Protein AF-A0A6G3QMP1-F1 (afdb_monomer_lite)

Radius of gyration: 26.59 Å; chains: 1; bounding box: 57×29×66 Å

Foldseek 3Di:
DQWDDDPNDTAGDQQEDCVVLRHNVNHDHYCCPRVVPPDCVVCVVDPDPVVVVVSDDVVVVVVVVCCVVPDDDDDDDPDPDDDPVRVVVCVVQVVVLVVLVVVVVVCVVVVVDDCVCVVVSVVVSVVSD

pLDDT: mean 92.53, std 5.24, range [75.88, 98.31]

Sequence (129 aa):
ETYTKDGDTYTLNPEYTHKQLNLNPSGTIDIKKDLGFANDVFAGSTESRALKESYNVPAFVEYIDSVLSTRTPRDPFPRAPLDEAELEQSSLLATPLKDSVDTATLEFILGQRDLSQWDSFLSQLEGQG

Structure (mmCIF, N/CA/C/O backbone):
data_AF-A0A6G3QMP1-F1
#
_entry.id   AF-A0A6G3QMP1-F1
#
loop_
_atom_site.group_PDB
_atom_site.id
_atom_site.type_symbol
_atom_site.label_atom_id
_atom_site.label_alt_id
_atom_site.label_comp_id
_atom_site.label_asym_id
_atom_site.label_entity_id
_atom_site.label_seq_id
_atom_site.pdbx_PDB_ins_code
_atom_site.Cartn_x
_atom_site.Cartn_y
_atom_site.Cartn_z
_atom_site.occupancy
_atom_site.B_iso_or_equiv
_atom_site.auth_seq_id
_atom_site.auth_comp_id
_atom_site.auth_asym_id
_atom_site.auth_atom_id
_atom_site.pdbx_PDB_model_num
ATOM 1 N N . GLU A 1 1 ? 20.155 14.768 -25.814 1.00 82.81 1 GLU A N 1
ATOM 2 C CA . GLU A 1 1 ? 18.982 13.890 -25.603 1.00 82.81 1 GLU A CA 1
ATOM 3 C C . GLU A 1 1 ? 19.454 12.610 -24.927 1.00 82.81 1 GLU A C 1
ATOM 5 O O . GLU A 1 1 ? 20.612 12.264 -25.123 1.00 82.81 1 GLU A O 1
ATOM 10 N N . THR A 1 2 ? 18.628 11.959 -24.101 1.00 91.00 2 THR A N 1
ATOM 11 C CA . THR A 1 2 ? 19.026 10.776 -23.302 1.00 91.00 2 THR A CA 1
ATOM 12 C C . THR A 1 2 ? 18.741 9.429 -23.979 1.00 91.00 2 THR A C 1
ATOM 14 O O . THR A 1 2 ? 19.106 8.377 -23.454 1.00 91.00 2 THR A O 1
ATOM 17 N N . TYR A 1 3 ? 18.085 9.444 -25.136 1.00 94.25 3 TYR A N 1
ATOM 18 C CA . TYR A 1 3 ? 17.666 8.259 -25.877 1.00 94.25 3 TYR A CA 1
ATOM 19 C C . TYR A 1 3 ? 17.597 8.558 -27.378 1.00 94.25 3 TYR A C 1
ATOM 21 O O . TYR A 1 3 ? 17.487 9.720 -27.778 1.00 94.25 3 TYR A O 1
ATOM 29 N N . THR A 1 4 ? 17.578 7.505 -28.191 1.00 95.81 4 THR A N 1
ATOM 30 C CA . THR A 1 4 ? 17.172 7.531 -29.598 1.00 95.81 4 THR A CA 1
ATOM 31 C C . THR A 1 4 ? 15.777 6.933 -29.761 1.00 95.81 4 THR A C 1
ATOM 33 O O . THR A 1 4 ? 15.330 6.113 -28.952 1.00 95.81 4 THR A O 1
ATOM 36 N N . LYS A 1 5 ? 15.067 7.370 -30.803 1.00 94.62 5 LYS A N 1
ATOM 37 C CA . LYS A 1 5 ? 13.737 6.871 -31.156 1.00 94.62 5 LYS A CA 1
ATOM 38 C C . LYS A 1 5 ? 13.753 6.314 -32.577 1.00 94.62 5 LYS A C 1
ATOM 40 O O . LYS A 1 5 ? 14.175 7.015 -33.494 1.00 94.62 5 LYS A O 1
ATOM 45 N N . ASP A 1 6 ? 13.246 5.099 -32.744 1.00 95.06 6 ASP A N 1
ATOM 46 C CA . ASP A 1 6 ? 12.990 4.464 -34.039 1.00 95.06 6 ASP A CA 1
ATOM 47 C C . ASP A 1 6 ? 11.571 3.883 -34.051 1.00 95.06 6 ASP A C 1
ATOM 49 O O . ASP A 1 6 ? 11.246 2.982 -33.276 1.00 95.06 6 ASP A O 1
ATOM 53 N N . GLY A 1 7 ? 10.691 4.454 -34.877 1.00 93.50 7 GLY A N 1
ATOM 54 C CA . GLY A 1 7 ? 9.256 4.175 -34.804 1.00 93.50 7 GLY A CA 1
ATOM 55 C C . GLY A 1 7 ? 8.715 4.434 -33.394 1.00 93.50 7 GLY A C 1
ATOM 56 O O . GLY A 1 7 ? 8.844 5.543 -32.881 1.00 93.50 7 GLY A O 1
ATOM 57 N N . ASP A 1 8 ? 8.150 3.407 -32.759 1.00 87.19 8 ASP A N 1
ATOM 58 C CA . ASP A 1 8 ? 7.663 3.447 -31.370 1.00 87.19 8 ASP A CA 1
ATOM 59 C C . ASP A 1 8 ? 8.674 2.895 -30.349 1.00 87.19 8 ASP A C 1
ATOM 61 O O . ASP A 1 8 ? 8.370 2.777 -29.162 1.00 87.19 8 ASP A O 1
ATOM 65 N N . THR A 1 9 ? 9.893 2.573 -30.790 1.00 89.25 9 THR A N 1
ATOM 66 C CA . THR A 1 9 ? 10.959 2.054 -29.930 1.00 89.25 9 THR A CA 1
ATOM 67 C C . THR A 1 9 ? 11.833 3.190 -29.425 1.00 89.25 9 THR A C 1
ATOM 69 O O . THR A 1 9 ? 12.355 3.990 -30.200 1.00 89.25 9 THR A O 1
ATOM 72 N N . TYR A 1 10 ? 12.028 3.227 -28.110 1.00 90.56 10 TYR A N 1
ATOM 73 C CA . TYR A 1 10 ? 12.902 4.171 -27.424 1.00 90.56 10 TYR A CA 1
ATOM 74 C C . TYR A 1 10 ? 14.094 3.400 -26.856 1.00 90.56 10 TYR A C 1
ATOM 76 O O . TYR A 1 10 ? 13.910 2.427 -26.129 1.00 90.56 10 TYR A O 1
ATOM 84 N N . THR A 1 11 ? 15.320 3.801 -27.188 1.00 92.62 11 THR A N 1
ATOM 85 C CA . THR A 1 11 ? 16.548 3.145 -26.711 1.00 92.62 11 THR A CA 1
ATOM 86 C C . THR A 1 11 ? 17.438 4.164 -26.020 1.00 92.62 11 THR A C 1
ATOM 88 O O . THR A 1 11 ? 17.775 5.185 -26.608 1.00 92.62 11 THR A O 1
ATOM 91 N N . LEU A 1 12 ? 17.814 3.906 -24.764 1.00 94.50 12 LEU A N 1
ATOM 92 C CA . LEU A 1 12 ? 18.754 4.767 -24.042 1.00 94.50 12 LEU A CA 1
ATOM 93 C C . LEU A 1 12 ? 20.075 4.863 -24.810 1.00 94.50 12 LEU A C 1
ATOM 95 O O . LEU A 1 12 ? 20.567 3.850 -25.314 1.00 94.50 12 LEU A O 1
ATOM 99 N N . ASN A 1 13 ? 20.667 6.060 -24.867 1.00 96.50 13 ASN A N 1
ATOM 100 C CA . ASN A 1 13 ? 22.015 6.169 -25.424 1.00 96.50 13 ASN A CA 1
ATOM 101 C C . ASN A 1 13 ? 22.991 5.335 -24.569 1.00 96.50 13 ASN A C 1
ATOM 103 O O . ASN A 1 13 ? 22.740 5.155 -23.371 1.00 96.50 13 ASN A O 1
ATOM 107 N N . PRO A 1 14 ? 24.096 4.824 -25.145 1.00 97.00 14 PRO A N 1
ATOM 108 C CA . PRO A 1 14 ? 24.962 3.841 -24.489 1.00 97.00 14 PRO A CA 1
ATOM 109 C C . PRO A 1 14 ? 25.481 4.247 -23.103 1.00 97.00 14 PRO A C 1
ATOM 111 O O . PRO A 1 14 ? 25.678 3.386 -22.247 1.00 97.00 14 PRO A O 1
ATOM 114 N N . GLU A 1 15 ? 25.685 5.542 -22.865 1.00 97.06 15 GLU A N 1
ATOM 115 C CA . GLU A 1 15 ? 26.153 6.103 -21.599 1.00 97.06 15 GLU A CA 1
ATOM 116 C C . GLU A 1 15 ? 25.095 6.108 -20.483 1.00 97.06 15 GLU A C 1
ATOM 118 O O . GLU A 1 15 ? 25.459 6.153 -19.306 1.00 97.06 15 GLU A O 1
ATOM 123 N N . TYR A 1 16 ? 23.806 6.041 -20.827 1.00 97.88 16 TYR A N 1
ATOM 124 C CA . TYR A 1 16 ? 22.697 6.142 -19.881 1.00 97.88 16 TYR A CA 1
ATOM 125 C C . TYR A 1 16 ? 22.159 4.775 -19.469 1.00 97.88 16 TYR A C 1
ATOM 127 O O . TYR A 1 16 ? 21.950 3.892 -20.295 1.00 97.88 16 TYR A O 1
ATOM 135 N N . THR A 1 17 ? 21.852 4.619 -18.185 1.00 96.62 17 THR A N 1
ATOM 136 C CA . THR A 1 17 ? 21.248 3.410 -17.612 1.00 96.62 17 THR A CA 1
ATOM 137 C C . THR A 1 17 ? 20.041 3.760 -16.747 1.00 96.62 17 THR A C 1
ATOM 139 O O . THR A 1 17 ? 19.963 4.859 -16.200 1.00 96.62 17 THR A O 1
ATOM 142 N N . HIS A 1 18 ? 19.115 2.817 -16.576 1.00 93.31 18 HIS A N 1
ATOM 143 C CA . HIS A 1 18 ? 18.146 2.842 -15.483 1.00 93.31 18 HIS A CA 1
ATOM 144 C C . HIS A 1 18 ? 18.352 1.597 -14.615 1.00 93.31 18 HIS A C 1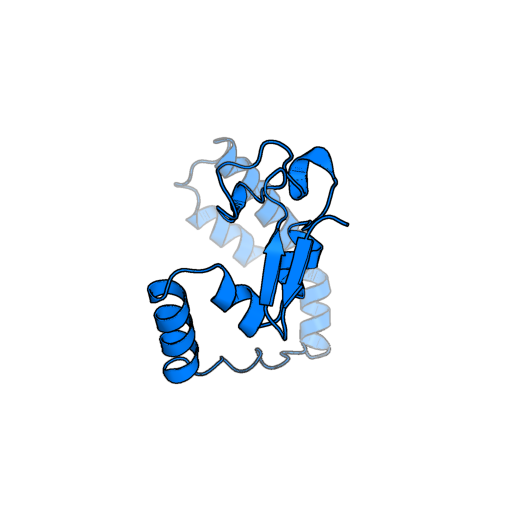
ATOM 146 O O . HIS A 1 18 ? 17.696 0.570 -14.807 1.00 93.31 18 HIS A O 1
ATOM 152 N N . LYS A 1 19 ? 19.248 1.685 -13.625 1.00 92.81 19 LYS A N 1
ATOM 153 C CA . LYS A 1 19 ? 19.731 0.519 -12.859 1.00 92.81 19 LYS A CA 1
ATOM 154 C C . LYS A 1 19 ? 18.618 -0.255 -12.162 1.00 92.81 19 LYS A C 1
ATOM 156 O O . LYS A 1 19 ? 18.605 -1.478 -12.208 1.00 92.81 19 LYS A O 1
ATOM 161 N N . GLN A 1 20 ? 17.653 0.449 -11.574 1.00 89.88 20 GLN A N 1
ATOM 162 C CA . GLN A 1 20 ? 16.531 -0.188 -10.873 1.00 89.88 20 GLN A CA 1
ATOM 163 C C . GLN A 1 20 ? 15.621 -1.020 -11.789 1.00 89.88 20 GLN A C 1
ATOM 165 O O . GLN A 1 20 ? 15.044 -1.998 -11.330 1.00 89.88 20 GLN A O 1
ATOM 170 N N . LEU A 1 21 ? 15.507 -0.652 -13.069 1.00 88.62 21 LEU A N 1
ATOM 171 C CA . LEU A 1 21 ? 14.727 -1.389 -14.070 1.00 88.62 21 LEU A CA 1
ATOM 172 C C . LEU A 1 21 ? 15.624 -2.280 -14.943 1.00 88.62 21 LEU A C 1
ATOM 174 O O . LEU A 1 21 ? 15.157 -2.858 -15.916 1.00 88.62 21 LEU A O 1
ATOM 178 N N . ASN A 1 22 ? 16.917 -2.376 -14.611 1.00 90.50 22 ASN A N 1
ATOM 179 C CA . ASN A 1 22 ? 17.922 -3.123 -15.361 1.00 90.50 22 ASN A CA 1
ATOM 180 C C . ASN A 1 22 ? 18.003 -2.750 -16.861 1.00 90.50 22 ASN A C 1
ATOM 182 O O . ASN A 1 22 ? 18.291 -3.594 -17.709 1.00 90.50 22 ASN A O 1
ATOM 186 N N . LEU A 1 23 ? 17.762 -1.478 -17.201 1.00 91.31 23 LEU A N 1
ATOM 187 C CA . LEU A 1 23 ? 17.838 -0.991 -18.583 1.00 91.31 23 LEU A CA 1
ATOM 188 C C . LEU A 1 23 ? 19.244 -0.482 -18.896 1.00 91.31 23 LEU A C 1
ATOM 190 O O . LEU A 1 23 ? 19.755 0.391 -18.192 1.00 91.31 23 LEU A O 1
ATOM 194 N N . ASN A 1 24 ? 19.846 -1.019 -19.963 1.00 94.38 24 ASN A N 1
ATOM 195 C CA . ASN A 1 24 ? 21.233 -0.761 -20.368 1.00 94.38 24 ASN A CA 1
ATOM 196 C C . ASN A 1 24 ? 22.206 -0.799 -19.164 1.00 94.38 24 ASN A C 1
ATOM 198 O O . ASN A 1 24 ? 22.744 0.238 -18.775 1.00 94.38 24 ASN A O 1
ATOM 202 N N . PRO A 1 25 ? 22.421 -1.961 -18.518 1.00 93.75 25 PRO A N 1
ATOM 203 C CA . PRO A 1 25 ? 23.204 -2.048 -17.278 1.00 93.75 25 PRO A CA 1
ATOM 204 C C . PRO A 1 25 ? 24.684 -1.662 -17.443 1.00 93.75 25 PRO A C 1
ATOM 206 O O . PRO A 1 25 ? 25.362 -1.410 -16.450 1.00 93.75 25 PRO A O 1
ATOM 209 N N . SER A 1 26 ? 25.188 -1.601 -18.6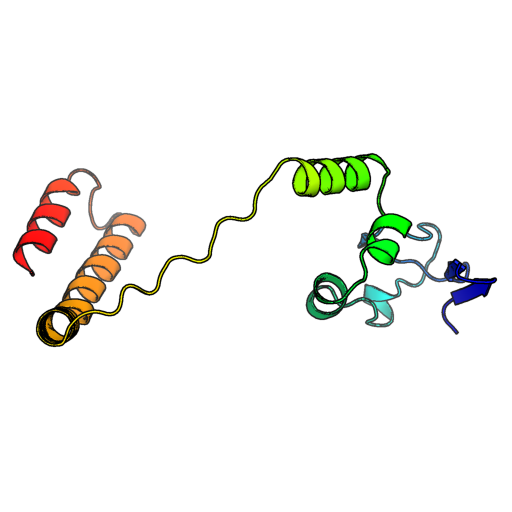79 1.00 95.75 26 SER A N 1
ATOM 210 C CA . SER A 1 26 ? 26.529 -1.107 -19.011 1.00 95.75 26 SER A CA 1
ATOM 211 C C . SER A 1 26 ? 26.674 0.417 -18.961 1.00 95.75 26 SER A C 1
ATOM 213 O O . SER A 1 26 ? 27.803 0.905 -18.946 1.00 95.75 26 SER A O 1
ATOM 215 N N . GLY A 1 27 ? 25.568 1.168 -18.945 1.00 96.56 27 GLY A N 1
ATOM 216 C CA . GLY A 1 27 ? 25.600 2.627 -18.861 1.00 96.56 27 GLY A CA 1
ATOM 217 C C . GLY A 1 27 ? 26.190 3.118 -17.536 1.00 96.56 27 GLY A C 1
ATOM 218 O O . GLY A 1 27 ? 26.043 2.493 -16.483 1.00 96.56 27 GLY A O 1
ATOM 219 N N . THR A 1 28 ? 26.870 4.260 -17.580 1.00 97.38 28 THR A N 1
ATOM 220 C CA . THR A 1 28 ? 27.583 4.826 -16.425 1.00 97.38 28 THR A CA 1
ATOM 221 C C . THR A 1 28 ? 26.808 5.946 -15.737 1.00 97.38 28 THR A C 1
ATOM 223 O O . THR A 1 28 ? 27.000 6.138 -14.536 1.00 97.38 28 THR A O 1
ATOM 226 N N . ILE A 1 29 ? 25.908 6.629 -16.456 1.00 97.56 29 ILE A N 1
ATOM 227 C CA . ILE A 1 29 ? 25.047 7.703 -15.947 1.00 97.56 29 ILE A CA 1
ATOM 228 C C . ILE A 1 29 ? 23.650 7.135 -15.690 1.00 97.56 29 ILE A C 1
ATOM 230 O O . ILE A 1 29 ? 22.937 6.757 -16.620 1.00 97.56 29 ILE A O 1
ATOM 234 N N . ASP A 1 30 ? 23.240 7.071 -14.430 1.00 96.12 30 ASP A N 1
ATOM 235 C CA . ASP A 1 30 ? 21.919 6.582 -14.050 1.00 96.12 30 ASP A CA 1
ATOM 236 C C . ASP A 1 30 ? 20.880 7.698 -14.214 1.00 96.12 30 ASP A C 1
ATOM 238 O O . ASP A 1 30 ? 20.896 8.695 -13.494 1.00 96.12 30 ASP A O 1
ATOM 242 N N . ILE A 1 31 ? 19.948 7.536 -15.155 1.00 94.25 31 ILE A N 1
ATOM 243 C CA . ILE A 1 31 ? 18.944 8.565 -15.461 1.00 94.25 31 ILE A CA 1
ATOM 244 C C . ILE A 1 31 ? 18.037 8.866 -14.268 1.00 94.25 31 ILE A C 1
ATOM 246 O O . ILE A 1 31 ? 17.525 9.980 -14.161 1.00 94.25 31 ILE A O 1
ATOM 250 N N . LYS A 1 32 ? 17.857 7.906 -13.356 1.00 92.50 32 LYS A N 1
ATOM 251 C CA . LYS A 1 32 ? 17.078 8.112 -12.142 1.00 92.50 32 LYS A CA 1
ATOM 252 C C . LYS A 1 32 ? 17.895 8.832 -11.083 1.00 92.50 32 LYS A C 1
ATOM 254 O O . LYS A 1 32 ? 17.469 9.863 -10.570 1.00 92.50 32 LYS A O 1
ATOM 259 N N . LYS A 1 33 ? 19.066 8.294 -10.748 1.00 94.00 33 LYS A N 1
ATOM 260 C CA . LYS A 1 33 ? 19.895 8.824 -9.657 1.00 94.00 33 LYS A CA 1
ATOM 261 C C . LYS A 1 33 ? 20.563 10.152 -10.020 1.00 94.00 33 LYS A C 1
ATOM 263 O O . LYS A 1 33 ? 20.558 11.070 -9.207 1.00 94.00 33 LYS A O 1
ATOM 268 N N . ASP A 1 34 ? 21.150 10.235 -11.207 1.00 95.81 34 ASP A N 1
ATOM 269 C CA . ASP A 1 34 ? 22.041 11.329 -11.595 1.00 95.81 34 ASP A CA 1
ATOM 270 C C . ASP A 1 34 ? 21.291 12.451 -12.332 1.00 95.81 34 ASP A C 1
ATOM 272 O O . ASP A 1 34 ? 21.714 13.604 -12.274 1.00 95.81 34 ASP A O 1
ATOM 276 N N . LEU A 1 35 ? 20.167 12.138 -12.995 1.00 94.12 35 LEU A N 1
ATOM 277 C CA . LEU A 1 35 ? 19.365 13.115 -13.753 1.00 94.12 35 LEU A CA 1
ATOM 278 C C . LEU A 1 35 ? 17.962 13.367 -13.173 1.00 94.12 35 LEU A C 1
ATOM 280 O O . LEU A 1 35 ? 17.284 14.294 -13.611 1.00 94.12 35 LEU A O 1
ATOM 284 N N . GLY A 1 36 ? 17.513 12.568 -12.199 1.00 90.75 36 GLY A N 1
ATOM 285 C CA . GLY A 1 36 ? 16.212 12.741 -11.543 1.00 90.75 36 GLY A CA 1
ATOM 286 C C . GLY A 1 36 ? 14.993 12.306 -12.368 1.00 90.75 36 GLY A C 1
ATOM 287 O O . GLY A 1 36 ? 13.866 12.645 -12.004 1.00 90.75 36 GLY A O 1
ATOM 288 N N . PHE A 1 37 ? 15.182 11.570 -13.469 1.00 89.56 37 PHE A N 1
ATOM 289 C CA . PHE A 1 37 ? 14.079 11.008 -14.256 1.00 89.56 37 PHE A CA 1
ATOM 290 C C . PHE A 1 37 ? 13.452 9.780 -13.578 1.00 89.56 37 PHE A C 1
ATOM 292 O O . PHE A 1 37 ? 14.002 9.230 -12.630 1.00 89.56 37 PHE A O 1
ATOM 299 N N . ALA A 1 38 ? 12.283 9.345 -14.069 1.00 83.31 38 ALA A N 1
ATOM 300 C CA . ALA A 1 38 ? 11.601 8.131 -13.600 1.00 83.31 38 ALA A CA 1
ATOM 301 C C . ALA A 1 38 ? 11.420 8.070 -12.066 1.00 83.31 38 ALA A C 1
ATOM 303 O O . ALA A 1 38 ? 11.699 7.065 -11.412 1.00 83.31 38 ALA A O 1
ATOM 304 N N . ASN A 1 39 ? 10.963 9.178 -11.471 1.00 79.88 39 ASN A N 1
ATOM 305 C CA . ASN A 1 39 ? 10.601 9.206 -10.057 1.00 79.88 39 ASN A CA 1
ATOM 306 C C . ASN A 1 39 ? 9.477 8.190 -9.785 1.00 79.88 39 ASN A C 1
ATOM 308 O O . ASN A 1 39 ? 8.404 8.301 -10.378 1.00 79.88 39 ASN A O 1
ATOM 312 N N . ASP A 1 40 ? 9.715 7.237 -8.880 1.00 77.69 40 ASP A N 1
ATOM 313 C CA . ASP A 1 40 ? 8.836 6.076 -8.662 1.00 77.69 40 ASP A CA 1
ATOM 314 C C . ASP A 1 40 ? 7.379 6.448 -8.365 1.00 77.69 40 ASP A C 1
ATOM 316 O O . ASP A 1 40 ? 6.470 5.736 -8.785 1.00 77.69 40 ASP A O 1
ATOM 320 N N . VAL A 1 41 ? 7.140 7.563 -7.668 1.00 81.62 41 VAL A N 1
ATOM 321 C CA . VAL A 1 41 ? 5.784 7.979 -7.286 1.00 81.62 41 VAL A CA 1
ATOM 322 C C . VAL A 1 41 ? 4.984 8.379 -8.522 1.00 81.62 41 VAL A C 1
ATOM 324 O O . VAL A 1 41 ? 3.857 7.919 -8.716 1.00 81.62 41 VAL A O 1
ATOM 327 N N . PHE A 1 42 ? 5.573 9.217 -9.376 1.00 77.25 42 PHE A N 1
ATOM 328 C CA . PHE A 1 42 ? 4.896 9.742 -10.559 1.00 77.25 42 PHE A CA 1
ATOM 329 C C . PHE A 1 42 ? 4.919 8.749 -11.718 1.00 77.25 42 PHE A C 1
ATOM 331 O O . PHE A 1 42 ? 3.873 8.488 -12.309 1.00 77.25 42 PHE A O 1
ATOM 338 N N . ALA A 1 43 ? 6.076 8.156 -12.015 1.00 79.69 43 ALA A N 1
ATOM 339 C CA . ALA A 1 43 ? 6.214 7.181 -13.091 1.00 79.69 43 ALA A CA 1
ATOM 340 C C . ALA A 1 43 ? 5.415 5.906 -12.776 1.00 79.69 43 ALA A C 1
ATOM 342 O O . ALA A 1 43 ? 4.527 5.524 -13.537 1.00 79.69 43 ALA A O 1
ATOM 343 N N . GLY A 1 44 ? 5.598 5.320 -11.588 1.00 78.12 44 GLY A N 1
ATOM 344 C CA . GLY A 1 44 ? 4.942 4.062 -11.218 1.00 78.12 44 GLY A CA 1
ATOM 345 C C . GLY A 1 44 ? 3.408 4.108 -11.256 1.00 78.12 44 GLY A C 1
ATOM 346 O O . GLY A 1 44 ? 2.775 3.085 -11.550 1.00 78.12 44 GLY A O 1
ATOM 347 N N . SER A 1 45 ? 2.825 5.290 -11.021 1.00 78.38 45 SER A N 1
ATOM 348 C CA . SER A 1 45 ? 1.373 5.516 -10.966 1.00 78.38 45 SER A CA 1
ATOM 349 C C . SER A 1 45 ? 0.742 5.947 -12.295 1.00 78.38 45 SER A C 1
ATOM 351 O O . SER A 1 45 ? -0.480 5.900 -12.412 1.00 78.38 45 SER A O 1
ATOM 353 N N . THR A 1 46 ? 1.531 6.388 -13.282 1.00 80.31 46 THR A N 1
ATOM 354 C CA . THR A 1 46 ? 1.004 6.973 -14.537 1.00 80.31 46 THR A CA 1
ATOM 355 C C . THR A 1 46 ? 1.458 6.259 -15.809 1.00 80.31 46 THR A C 1
ATOM 357 O O . THR A 1 46 ? 0.928 6.535 -16.885 1.00 80.31 46 THR A O 1
ATOM 360 N N . GLU A 1 47 ? 2.405 5.325 -15.710 1.00 86.31 47 GLU A N 1
ATOM 361 C CA . GLU A 1 47 ? 2.881 4.539 -16.847 1.00 86.31 47 GLU A CA 1
ATOM 362 C C . GLU A 1 47 ? 1.776 3.711 -17.518 1.00 86.31 47 GLU A C 1
ATOM 364 O O . GLU A 1 47 ? 0.934 3.088 -16.865 1.00 86.31 47 GLU A O 1
ATOM 369 N N . SER A 1 48 ? 1.833 3.650 -18.851 1.00 88.75 48 SER A N 1
ATOM 370 C CA . SER A 1 48 ? 0.948 2.800 -19.642 1.00 88.75 48 SER A CA 1
ATOM 371 C C . SER A 1 48 ? 1.291 1.315 -19.475 1.00 88.75 48 SER A C 1
ATOM 373 O O . SER A 1 48 ? 2.430 0.943 -19.187 1.00 88.75 48 SER A O 1
ATOM 375 N N . ARG A 1 49 ? 0.303 0.446 -19.730 1.00 88.88 49 ARG A N 1
ATOM 376 C CA . ARG A 1 49 ? 0.485 -1.015 -19.779 1.00 88.88 49 ARG A CA 1
ATOM 377 C C . ARG A 1 49 ? 1.637 -1.402 -20.716 1.00 88.88 49 ARG A C 1
ATOM 379 O O . ARG A 1 49 ? 2.537 -2.115 -20.293 1.00 88.88 49 ARG A O 1
ATOM 386 N N . ALA A 1 50 ? 1.633 -0.864 -21.937 1.00 89.00 50 ALA A N 1
ATOM 387 C CA . ALA A 1 50 ? 2.640 -1.157 -22.955 1.00 89.00 50 ALA A CA 1
ATOM 388 C C . ALA A 1 50 ? 4.068 -0.809 -22.501 1.00 89.00 50 ALA A C 1
ATOM 390 O O . ALA A 1 50 ? 4.998 -1.568 -22.753 1.00 89.00 50 ALA A O 1
ATOM 391 N N . LEU A 1 51 ? 4.242 0.309 -21.786 1.00 87.19 51 LEU A N 1
ATOM 392 C CA . LEU A 1 51 ? 5.547 0.696 -21.254 1.00 87.19 51 LEU A CA 1
ATOM 393 C C . LEU A 1 51 ? 6.004 -0.250 -20.136 1.00 87.19 51 LEU A C 1
ATOM 395 O O . LEU A 1 51 ? 7.157 -0.661 -20.124 1.00 87.19 51 LEU A O 1
ATOM 399 N N . LYS A 1 52 ? 5.108 -0.662 -19.229 1.00 88.38 52 LYS A N 1
ATOM 400 C CA . LYS A 1 52 ? 5.458 -1.653 -18.197 1.00 88.38 52 LYS A CA 1
ATOM 401 C C . LYS A 1 52 ? 5.857 -2.991 -18.808 1.00 88.38 52 LYS A C 1
ATOM 403 O O . LYS A 1 52 ? 6.796 -3.622 -18.338 1.00 88.38 52 LYS A O 1
ATOM 408 N N . GLU A 1 53 ? 5.177 -3.422 -19.860 1.00 90.88 53 GLU A N 1
ATOM 409 C CA . GLU A 1 53 ? 5.498 -4.672 -20.551 1.00 90.88 53 GLU A CA 1
ATOM 410 C C . GLU A 1 53 ? 6.823 -4.604 -21.313 1.00 90.88 53 GLU A C 1
ATOM 412 O O . GLU A 1 53 ? 7.500 -5.621 -21.422 1.00 90.88 53 GLU A O 1
ATOM 417 N N . SER A 1 54 ? 7.242 -3.425 -21.787 1.00 88.00 54 SER A N 1
ATOM 418 C CA . SER A 1 54 ? 8.461 -3.297 -22.594 1.00 88.00 54 SER A CA 1
ATOM 419 C C . SER A 1 54 ? 9.757 -3.528 -21.814 1.00 88.00 54 SER A C 1
ATOM 421 O O . SER A 1 54 ? 10.774 -3.853 -22.422 1.00 88.00 54 SER A O 1
ATOM 423 N N . TYR A 1 55 ? 9.755 -3.319 -20.492 1.00 87.75 55 TYR A N 1
ATOM 424 C CA . TYR A 1 55 ? 10.937 -3.508 -19.638 1.00 87.75 55 TYR A CA 1
ATOM 425 C C . TYR A 1 55 ? 10.809 -4.659 -18.631 1.00 87.75 55 TYR A C 1
ATOM 427 O O . TYR A 1 55 ? 11.777 -4.967 -17.935 1.00 87.75 55 TYR A O 1
ATOM 435 N N . ASN A 1 56 ? 9.643 -5.303 -18.533 1.00 89.75 56 ASN A N 1
ATOM 436 C CA . ASN A 1 56 ? 9.443 -6.463 -17.668 1.00 89.75 56 ASN A CA 1
ATOM 437 C C . ASN A 1 56 ? 9.614 -7.784 -18.428 1.00 89.75 56 ASN A C 1
ATOM 439 O O . ASN A 1 56 ? 9.490 -7.867 -19.646 1.00 89.75 56 ASN A O 1
ATOM 443 N N . VAL A 1 57 ? 9.890 -8.850 -17.680 1.00 92.56 57 VAL A N 1
ATOM 444 C CA . VAL A 1 57 ? 10.021 -10.203 -18.235 1.00 92.56 57 VAL A CA 1
ATOM 445 C C . VAL A 1 57 ? 8.656 -10.781 -18.647 1.00 92.56 57 VAL A C 1
ATOM 447 O O . VAL A 1 57 ? 7.649 -10.437 -18.026 1.00 92.56 57 VAL A O 1
ATOM 450 N N . PRO A 1 58 ? 8.593 -11.727 -19.606 1.00 95.25 58 PRO A N 1
ATOM 451 C CA . PRO A 1 58 ? 7.331 -12.336 -20.047 1.00 95.25 58 PRO A CA 1
ATOM 452 C C . PRO A 1 58 ? 6.470 -12.902 -18.909 1.00 95.25 58 PRO A C 1
ATOM 454 O O . PRO A 1 58 ? 5.262 -12.696 -18.891 1.00 95.25 58 PRO A O 1
ATOM 457 N N . ALA A 1 59 ? 7.097 -13.512 -17.896 1.00 96.38 59 ALA A N 1
ATOM 458 C CA . ALA A 1 59 ? 6.398 -14.049 -16.727 1.00 96.38 59 ALA A CA 1
ATOM 459 C C . ALA A 1 59 ? 5.612 -12.983 -15.934 1.00 96.38 59 ALA A C 1
ATOM 461 O O . ALA A 1 59 ? 4.586 -13.287 -15.330 1.00 96.38 59 ALA A O 1
ATOM 462 N N . PHE A 1 60 ? 6.070 -11.725 -15.933 1.00 93.50 60 PHE A N 1
ATOM 463 C CA . PHE A 1 60 ? 5.325 -10.621 -15.327 1.00 93.50 60 PHE A CA 1
ATOM 464 C C . PHE A 1 60 ? 4.061 -10.311 -16.133 1.00 93.50 60 PHE A C 1
ATOM 466 O O . PHE A 1 60 ? 2.993 -10.139 -15.552 1.00 93.50 60 PHE A O 1
ATOM 473 N N . VAL A 1 61 ? 4.170 -10.279 -17.464 1.00 95.31 61 VAL A N 1
ATOM 474 C CA . VAL A 1 61 ? 3.035 -10.036 -18.365 1.00 95.31 61 VAL A CA 1
ATOM 475 C C . VAL A 1 61 ? 1.985 -11.133 -18.200 1.00 95.31 61 VAL A C 1
ATOM 477 O O . VAL A 1 61 ? 0.824 -10.832 -17.931 1.00 95.31 61 VAL A O 1
ATOM 480 N N . GLU A 1 62 ? 2.415 -12.397 -18.227 1.00 96.88 62 GLU A N 1
ATOM 481 C CA . GLU A 1 62 ? 1.555 -13.564 -18.001 1.00 96.88 62 GLU A CA 1
ATOM 482 C C . GLU A 1 62 ? 0.860 -13.514 -16.635 1.00 96.88 62 GLU A C 1
ATOM 484 O O . GLU A 1 62 ? -0.334 -13.800 -16.530 1.00 96.88 62 GLU A O 1
ATOM 489 N N . TYR A 1 63 ? 1.577 -13.111 -15.581 1.00 96.12 63 TYR A N 1
ATOM 490 C CA . TYR A 1 63 ? 0.983 -12.928 -14.260 1.00 96.12 63 TYR A CA 1
ATOM 491 C C . TYR A 1 63 ? -0.124 -11.868 -14.284 1.00 96.12 63 TYR A C 1
ATOM 493 O O . TYR A 1 63 ? -1.233 -12.143 -13.822 1.00 96.12 63 TYR A O 1
ATOM 501 N N . ILE A 1 64 ? 0.137 -10.683 -14.843 1.00 94.50 64 ILE A N 1
ATOM 502 C CA . ILE A 1 64 ? -0.869 -9.617 -14.915 1.00 94.50 64 ILE A CA 1
ATOM 503 C C . ILE A 1 64 ? -2.074 -10.058 -15.758 1.00 94.50 64 ILE A C 1
ATOM 505 O O . ILE A 1 64 ? -3.211 -9.853 -15.332 1.00 94.50 64 ILE A O 1
ATOM 509 N N . ASP A 1 65 ? -1.861 -10.724 -16.892 1.00 95.56 65 ASP A N 1
ATOM 510 C CA . ASP A 1 65 ? -2.945 -11.261 -17.724 1.00 95.56 65 ASP A CA 1
ATOM 511 C C . ASP A 1 65 ? -3.767 -12.320 -16.991 1.00 95.56 65 ASP A C 1
ATOM 513 O O . ASP A 1 65 ? -5.000 -12.314 -17.063 1.00 95.56 65 ASP A O 1
ATOM 517 N N . SER A 1 66 ? -3.117 -13.191 -16.215 1.00 96.81 66 SER A N 1
ATOM 518 C CA . SER A 1 66 ? -3.814 -14.164 -15.373 1.00 96.81 66 SER A CA 1
ATOM 519 C C . SER A 1 66 ? -4.678 -13.471 -14.318 1.00 96.81 66 SER A C 1
ATOM 521 O O . SER A 1 66 ? -5.825 -13.858 -14.113 1.00 96.81 66 SER A O 1
ATOM 523 N N . VAL A 1 67 ? -4.186 -12.400 -13.687 1.00 94.88 67 VAL A N 1
ATOM 524 C CA . VAL A 1 67 ? -4.949 -11.642 -12.689 1.00 94.88 67 VAL A CA 1
ATOM 525 C C . VAL A 1 67 ? -6.167 -10.995 -13.338 1.00 94.88 67 VAL A C 1
ATOM 527 O O . VAL A 1 67 ? -7.272 -11.160 -12.830 1.00 94.88 67 VAL A O 1
ATOM 530 N N . LEU A 1 68 ? -5.994 -10.309 -14.468 1.00 92.38 68 LEU A N 1
ATOM 531 C CA . LEU A 1 68 ? -7.089 -9.599 -15.133 1.00 92.38 68 LEU A CA 1
ATOM 532 C C . LEU A 1 68 ? -8.139 -10.535 -15.742 1.00 92.38 68 LEU A C 1
ATOM 534 O O . LEU A 1 68 ? -9.310 -10.173 -15.793 1.00 92.38 68 LEU A O 1
ATOM 538 N N . SER A 1 69 ? -7.740 -11.725 -16.196 1.00 95.56 69 SER A N 1
ATOM 539 C CA . SER A 1 69 ? -8.665 -12.707 -16.778 1.00 95.56 69 SER A CA 1
ATOM 540 C C . SER A 1 69 ? -9.385 -13.565 -15.736 1.00 95.56 69 SER A C 1
ATOM 542 O O . SER A 1 69 ? -10.492 -14.032 -16.000 1.00 95.56 69 SER A O 1
ATOM 544 N N . THR A 1 70 ? -8.788 -13.782 -14.558 1.00 96.06 70 THR A N 1
ATOM 545 C CA . THR A 1 70 ? -9.342 -14.693 -13.537 1.00 96.06 70 THR A CA 1
ATOM 546 C C . THR A 1 70 ? -9.965 -13.989 -12.340 1.00 96.06 70 THR A C 1
ATOM 548 O O . THR A 1 70 ? -10.795 -14.585 -11.651 1.00 96.06 70 THR A O 1
ATOM 551 N N . ARG A 1 71 ? -9.575 -12.744 -12.042 1.00 94.75 71 ARG A N 1
ATOM 552 C CA . ARG A 1 71 ? -10.088 -12.008 -10.884 1.00 94.75 71 ARG A CA 1
ATOM 553 C C . ARG A 1 71 ? -11.200 -11.066 -11.307 1.00 94.75 71 ARG A C 1
ATOM 555 O O . ARG A 1 71 ? -10.986 -10.126 -12.062 1.00 94.75 71 ARG A O 1
ATOM 562 N N . THR A 1 72 ? -12.372 -11.264 -10.724 1.00 93.06 72 THR A N 1
ATOM 563 C CA . THR A 1 72 ? -13.424 -10.250 -10.715 1.00 93.06 72 THR A CA 1
ATOM 564 C C . THR A 1 72 ? -13.064 -9.193 -9.668 1.00 93.06 72 THR A C 1
ATOM 566 O O . THR A 1 72 ? -12.881 -9.556 -8.499 1.00 93.06 72 THR A O 1
ATOM 569 N N . PRO A 1 73 ? -12.928 -7.904 -10.040 1.00 89.50 73 PRO A N 1
ATOM 570 C CA . PRO A 1 73 ? -12.804 -6.833 -9.061 1.00 89.50 73 PRO A CA 1
ATOM 571 C C . PRO A 1 73 ? -13.968 -6.899 -8.074 1.00 89.50 73 PRO A C 1
ATOM 573 O O . PRO A 1 73 ? -15.110 -7.125 -8.469 1.00 89.50 73 PRO A O 1
ATOM 576 N N . ARG A 1 74 ? -13.680 -6.727 -6.783 1.00 90.44 74 ARG A N 1
ATOM 577 C CA . ARG A 1 74 ? -14.747 -6.608 -5.791 1.00 90.44 74 ARG A CA 1
ATOM 578 C C . ARG A 1 74 ? -15.452 -5.276 -6.012 1.00 90.44 74 ARG A C 1
ATOM 580 O O . ARG A 1 74 ? -14.778 -4.261 -6.193 1.00 90.44 74 ARG A O 1
ATOM 587 N N . ASP A 1 75 ? -16.775 -5.285 -5.929 1.00 91.19 75 ASP A N 1
ATOM 588 C CA . ASP A 1 75 ? -17.533 -4.045 -5.841 1.00 91.19 75 ASP A CA 1
ATOM 589 C C . ASP A 1 75 ? -17.018 -3.193 -4.669 1.00 91.19 75 ASP A C 1
ATOM 591 O O . ASP A 1 75 ? -16.600 -3.740 -3.636 1.00 91.19 75 ASP A O 1
ATOM 595 N N . PRO A 1 76 ? -17.009 -1.854 -4.800 1.00 87.69 76 PRO A N 1
ATOM 596 C CA . PRO A 1 76 ? -16.721 -1.002 -3.658 1.00 87.69 76 PRO A CA 1
ATOM 597 C C . PRO A 1 76 ? -17.681 -1.358 -2.522 1.00 87.69 76 PRO A C 1
ATOM 599 O O . PRO A 1 76 ? -18.844 -1.691 -2.763 1.00 87.69 76 PRO A O 1
ATOM 602 N N . PHE A 1 77 ? -17.199 -1.289 -1.278 1.00 86.88 77 PHE A N 1
ATOM 603 C CA . PHE A 1 77 ? -18.083 -1.484 -0.135 1.00 86.88 77 PHE A CA 1
ATOM 604 C C . PHE A 1 77 ? -19.274 -0.525 -0.263 1.00 86.88 77 PHE A C 1
ATOM 606 O O . PHE A 1 77 ? -19.060 0.666 -0.527 1.00 86.88 77 PHE A O 1
ATOM 613 N N . PRO A 1 78 ? -20.520 -1.019 -0.127 1.00 86.25 78 PRO A N 1
ATOM 614 C CA . PRO A 1 78 ? -21.668 -0.139 -0.156 1.00 86.25 78 PRO A CA 1
ATOM 615 C C . PRO A 1 78 ? -21.497 0.898 0.949 1.00 86.25 78 PRO A C 1
ATOM 617 O O . PRO A 1 78 ? -20.999 0.598 2.036 1.00 86.25 78 PRO A O 1
ATOM 620 N N . ARG A 1 79 ? -21.914 2.132 0.671 1.00 82.56 79 ARG A N 1
ATOM 621 C CA . ARG A 1 79 ? -22.022 3.142 1.722 1.00 82.56 79 ARG A CA 1
ATOM 622 C C . ARG A 1 79 ? -22.925 2.585 2.828 1.00 82.56 79 ARG A C 1
ATOM 624 O O . ARG A 1 79 ? -24.067 2.230 2.551 1.00 82.56 79 ARG A O 1
ATOM 631 N N . ALA A 1 80 ? -22.419 2.540 4.053 1.00 84.88 80 ALA A N 1
ATOM 632 C CA . ALA A 1 80 ? -23.192 2.252 5.256 1.00 84.88 80 ALA A CA 1
ATOM 633 C C . ALA A 1 80 ? -23.324 3.556 6.061 1.00 84.88 80 ALA A C 1
ATOM 635 O O . ALA A 1 80 ? -22.587 3.749 7.027 1.00 84.88 80 ALA A O 1
ATOM 636 N N . PRO A 1 81 ? -24.133 4.532 5.593 1.00 87.56 81 PRO A N 1
ATOM 637 C CA . PRO A 1 81 ? -24.363 5.741 6.367 1.00 87.56 81 PRO A CA 1
ATOM 638 C C . PRO A 1 81 ? -25.128 5.368 7.636 1.00 87.56 81 PRO A C 1
ATOM 640 O O . PRO A 1 81 ? -26.124 4.654 7.548 1.00 87.56 81 PRO A O 1
ATOM 643 N N . LEU A 1 82 ? -24.656 5.868 8.774 1.00 91.25 82 LEU A N 1
ATOM 644 C CA . LEU A 1 82 ? -25.403 5.800 10.022 1.00 91.25 82 LEU A CA 1
ATOM 645 C C . LEU A 1 82 ? -26.694 6.614 9.879 1.00 91.25 82 LEU A C 1
ATOM 647 O O . LEU A 1 82 ? -26.689 7.673 9.233 1.00 91.25 82 LEU A O 1
ATOM 651 N N . ASP A 1 83 ? -27.786 6.132 10.462 1.00 94.00 83 ASP A N 1
ATOM 652 C CA . ASP A 1 83 ? -28.955 6.971 10.705 1.00 94.00 83 ASP A CA 1
ATOM 653 C C . ASP A 1 83 ? -28.667 8.031 11.788 1.00 94.00 83 ASP A C 1
ATOM 655 O O . ASP A 1 83 ? -27.569 8.108 12.338 1.00 94.00 83 ASP A O 1
ATOM 659 N N . GLU A 1 84 ? -29.624 8.924 12.050 1.00 94.00 84 GLU A N 1
ATOM 660 C CA . GLU A 1 84 ? -29.422 10.026 12.999 1.00 94.00 84 GLU A CA 1
ATOM 661 C C . GLU A 1 84 ? -29.126 9.531 14.425 1.00 94.00 84 GLU A C 1
ATOM 663 O O . GLU A 1 84 ? -28.245 10.082 15.086 1.00 94.00 84 GLU A O 1
ATOM 668 N N . ALA A 1 85 ? -29.796 8.465 14.871 1.00 94.31 85 ALA A N 1
ATOM 669 C CA . ALA A 1 85 ? -29.605 7.906 16.206 1.00 94.31 85 ALA A CA 1
ATOM 670 C C . ALA A 1 85 ? -28.265 7.163 16.312 1.00 94.31 85 ALA A C 1
ATOM 672 O O . ALA A 1 85 ? -27.528 7.328 17.286 1.00 94.31 85 ALA A O 1
ATOM 673 N N . GLU A 1 86 ? -27.913 6.388 15.287 1.00 93.88 86 GLU A N 1
ATOM 674 C CA . GLU A 1 86 ? -26.622 5.713 15.180 1.00 93.88 86 GLU A CA 1
ATOM 675 C C . GLU A 1 86 ? -25.461 6.720 15.121 1.00 93.88 86 GLU A C 1
ATOM 677 O O . GLU A 1 86 ? -24.419 6.514 15.748 1.00 93.88 86 GLU A O 1
ATOM 682 N N . LEU A 1 87 ? -25.631 7.832 14.399 1.00 93.88 87 LEU A N 1
ATOM 683 C CA . LEU A 1 87 ? -24.632 8.893 14.299 1.00 93.88 87 LEU A CA 1
ATOM 684 C C . LEU A 1 87 ? -24.442 9.609 15.637 1.00 93.88 87 LEU A C 1
ATOM 686 O O . LEU A 1 87 ? -23.302 9.852 16.036 1.00 93.88 87 LEU A O 1
ATOM 690 N N . GLU A 1 88 ? -25.534 9.928 16.334 1.00 93.50 88 GLU A N 1
ATOM 691 C CA . GLU A 1 88 ? -25.483 10.519 17.671 1.00 93.50 88 GLU A CA 1
ATOM 692 C C . GLU A 1 88 ? -24.731 9.592 18.633 1.00 93.50 88 GLU A C 1
ATOM 694 O O . GLU A 1 88 ? -23.729 10.008 19.221 1.00 93.50 88 GLU A O 1
ATOM 699 N N . GLN A 1 89 ? -25.116 8.314 18.710 1.00 93.19 89 GLN A N 1
ATOM 700 C CA . GLN A 1 89 ? -24.443 7.327 19.556 1.00 93.19 89 GLN A CA 1
ATOM 701 C C . GLN A 1 89 ? -22.958 7.181 19.190 1.00 93.19 89 GLN A C 1
ATOM 703 O O . GLN A 1 89 ? -22.093 7.233 20.067 1.00 93.19 89 GLN A O 1
ATOM 708 N N . SER A 1 90 ? -22.636 7.058 17.899 1.00 92.56 90 SER A N 1
ATOM 709 C CA . SER A 1 90 ? -21.248 6.964 17.444 1.00 92.56 90 SER A CA 1
ATOM 710 C C . SER A 1 90 ? -20.447 8.211 17.813 1.00 92.56 90 SER A C 1
ATOM 712 O O . SER A 1 90 ? -19.283 8.084 18.182 1.00 92.56 90 SER A O 1
ATOM 714 N N . SER A 1 91 ? -21.033 9.406 17.728 1.00 91.31 91 SER A N 1
ATOM 715 C CA . SER A 1 91 ? -20.341 10.656 18.060 1.00 91.31 91 SER A CA 1
ATOM 716 C C . SER A 1 91 ? -20.017 10.778 19.552 1.00 91.31 91 SER A C 1
ATOM 718 O O . SER A 1 91 ? -18.981 11.339 19.908 1.00 91.31 91 SER A O 1
ATOM 720 N N . LEU A 1 92 ? -20.861 10.202 20.414 1.00 93.88 92 LEU A N 1
ATOM 721 C CA . LEU A 1 92 ? -20.659 10.176 21.861 1.00 93.88 92 LEU A CA 1
ATOM 722 C C . LEU A 1 92 ? -19.578 9.168 22.278 1.00 93.88 92 LEU A C 1
ATOM 724 O O . LEU A 1 92 ? -18.821 9.436 23.209 1.00 93.88 92 LEU A O 1
ATOM 728 N N . LEU A 1 93 ? -19.497 8.022 21.592 1.00 94.56 93 LEU A N 1
ATOM 729 C CA . LEU A 1 93 ? -18.659 6.890 22.004 1.00 94.56 93 LEU A CA 1
ATOM 730 C C . LEU A 1 93 ? -17.314 6.789 21.271 1.00 94.5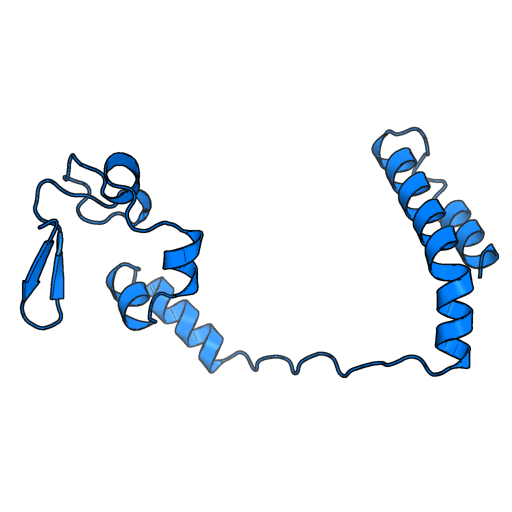6 93 LEU A C 1
ATOM 732 O O . LEU A 1 93 ? -16.360 6.244 21.823 1.00 94.56 93 LEU A O 1
ATOM 736 N N . ALA A 1 94 ? -17.204 7.299 20.040 1.00 93.00 94 ALA A N 1
ATOM 737 C CA . ALA A 1 94 ? -16.051 7.022 19.179 1.00 93.00 94 ALA A CA 1
ATOM 738 C C . ALA A 1 94 ? -14.716 7.481 19.780 1.00 93.00 94 ALA A C 1
ATOM 740 O O . ALA A 1 94 ? -13.758 6.710 19.801 1.00 93.00 94 ALA A O 1
ATOM 741 N N . THR A 1 95 ? -14.647 8.719 20.275 1.00 93.94 95 THR A N 1
ATOM 742 C CA . THR A 1 95 ? -13.424 9.270 20.879 1.00 93.94 95 THR A CA 1
ATOM 743 C C . THR A 1 95 ? -12.997 8.506 22.139 1.00 93.94 95 THR A C 1
ATOM 745 O O . THR A 1 95 ? -11.877 7.999 22.144 1.00 93.94 95 THR A O 1
ATOM 748 N N . PRO A 1 96 ? -13.840 8.342 23.182 1.00 93.88 96 PRO A N 1
ATOM 749 C CA . PRO A 1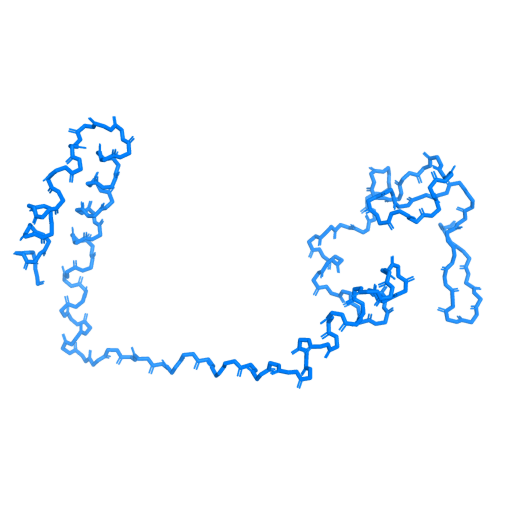 96 ? -13.409 7.655 24.403 1.00 93.88 96 PRO A CA 1
ATOM 750 C C . PRO A 1 96 ? -13.055 6.174 24.186 1.00 93.88 96 PRO A C 1
ATOM 752 O O . PRO A 1 96 ? -12.093 5.685 24.785 1.00 93.88 96 PRO A O 1
ATOM 755 N N . LEU A 1 97 ? -13.771 5.470 23.298 1.00 96.06 97 LEU A N 1
ATOM 756 C CA . LEU A 1 97 ? -13.420 4.095 22.924 1.00 96.06 97 LEU A CA 1
ATOM 757 C C . LEU A 1 97 ? -12.063 4.046 22.221 1.00 96.06 97 LEU A C 1
ATOM 759 O O . LEU A 1 97 ? -11.218 3.215 22.558 1.00 96.06 97 LEU A O 1
ATOM 763 N N . LYS A 1 98 ? -11.827 4.954 21.266 1.00 96.12 98 LYS A N 1
ATOM 764 C CA . LYS A 1 98 ? -10.555 5.036 20.547 1.00 96.12 98 LYS A CA 1
ATOM 765 C C . LYS A 1 98 ? -9.389 5.327 21.490 1.00 96.12 98 LYS A C 1
ATOM 767 O O . LYS A 1 98 ? -8.376 4.641 21.403 1.00 96.12 98 LYS A O 1
ATOM 772 N N . ASP A 1 99 ? -9.541 6.281 22.401 1.00 97.12 99 ASP A N 1
ATOM 773 C CA . ASP A 1 99 ? -8.493 6.639 23.359 1.00 97.12 99 ASP A CA 1
ATOM 774 C C . ASP A 1 99 ? -8.150 5.458 24.284 1.00 97.12 99 ASP A C 1
ATOM 776 O O . ASP A 1 99 ? -6.973 5.198 24.557 1.00 97.12 99 ASP A O 1
ATOM 780 N N . SER A 1 100 ? -9.160 4.692 24.713 1.00 96.25 100 SER A N 1
ATOM 781 C CA . SER A 1 100 ? -8.968 3.473 25.511 1.00 96.25 100 SER A CA 1
ATOM 782 C C . SER A 1 100 ? -8.218 2.387 24.737 1.00 96.25 100 SER A C 1
ATOM 784 O O . SER A 1 100 ? -7.287 1.778 25.270 1.00 96.25 100 SER A O 1
ATOM 786 N N . VAL A 1 101 ? -8.590 2.155 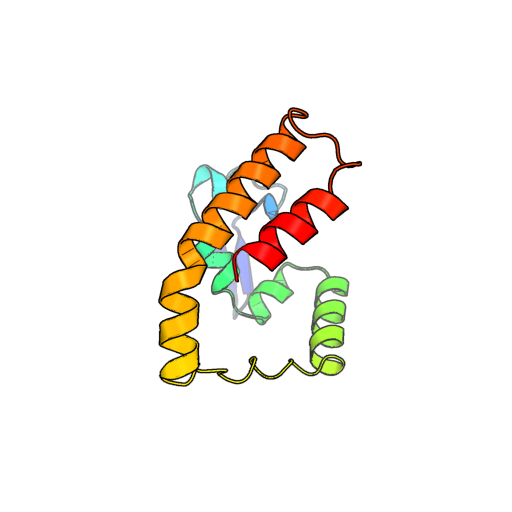23.472 1.00 97.62 101 VAL A N 1
ATOM 787 C CA . VAL A 1 101 ? -7.927 1.178 22.594 1.00 97.62 101 VAL A CA 1
ATOM 788 C C . VAL A 1 101 ? -6.484 1.578 22.313 1.00 97.62 101 VAL A C 1
ATOM 790 O O . VAL A 1 101 ? -5.588 0.744 22.449 1.00 97.62 101 VAL A O 1
ATOM 793 N N . ASP A 1 102 ? -6.241 2.833 21.939 1.00 98.25 102 ASP A N 1
ATOM 794 C CA . ASP A 1 102 ? -4.907 3.327 21.591 1.00 98.25 102 ASP A CA 1
ATOM 795 C C . ASP A 1 102 ? -3.970 3.262 22.810 1.00 98.25 102 ASP A C 1
ATOM 797 O O . ASP A 1 102 ? -2.832 2.799 22.695 1.00 98.25 102 ASP A O 1
ATOM 801 N N . THR A 1 103 ? -4.468 3.639 23.995 1.00 97.62 103 THR A N 1
ATOM 802 C CA . THR A 1 103 ? -3.722 3.549 25.259 1.00 97.62 103 THR A CA 1
ATOM 803 C C . THR A 1 103 ? -3.360 2.104 25.590 1.00 97.62 103 THR A C 1
ATOM 805 O O . THR A 1 103 ? -2.181 1.791 25.749 1.00 97.62 103 THR A O 1
ATOM 808 N N . ALA A 1 104 ? -4.342 1.198 25.623 1.00 97.75 104 ALA A N 1
ATOM 809 C CA . ALA A 1 104 ? -4.097 -0.209 25.940 1.00 97.75 104 ALA A CA 1
ATOM 810 C C . ALA A 1 104 ? -3.168 -0.877 24.916 1.00 97.75 104 ALA A C 1
ATOM 812 O O . ALA A 1 104 ? -2.296 -1.664 25.281 1.00 97.75 104 ALA A O 1
ATOM 813 N N . THR A 1 105 ? -3.307 -0.532 23.632 1.00 98.06 105 THR A N 1
ATOM 814 C CA . THR A 1 105 ? -2.419 -1.013 22.566 1.00 98.06 105 THR A CA 1
ATOM 815 C C . THR A 1 105 ? -0.972 -0.611 22.838 1.00 98.06 105 THR A C 1
ATOM 817 O O . THR A 1 105 ? -0.075 -1.451 22.741 1.00 98.06 105 THR A O 1
ATOM 820 N N . LEU A 1 106 ? -0.730 0.645 23.226 1.00 98.31 106 LEU A N 1
ATOM 821 C CA . LEU A 1 106 ? 0.607 1.106 23.593 1.00 98.31 106 LEU A CA 1
ATOM 822 C C . LEU A 1 106 ? 1.142 0.370 24.830 1.00 98.31 106 LEU A C 1
ATOM 824 O O . LEU A 1 106 ? 2.300 -0.046 24.830 1.00 98.31 106 LEU A O 1
ATOM 828 N N . GLU A 1 107 ? 0.313 0.154 25.852 1.00 98.19 107 GLU A N 1
ATOM 829 C CA . GLU A 1 107 ? 0.707 -0.591 27.053 1.00 98.19 107 GLU A CA 1
ATOM 830 C C . GLU A 1 107 ? 1.110 -2.038 26.731 1.00 98.19 107 GLU A C 1
ATOM 832 O O . GLU A 1 107 ? 2.125 -2.514 27.244 1.00 98.19 107 GLU A O 1
ATOM 837 N N . PHE A 1 108 ? 0.367 -2.729 25.856 1.00 98.31 108 PHE A N 1
ATOM 838 C CA . PHE A 1 108 ? 0.725 -4.073 25.389 1.00 98.31 108 PHE A CA 1
ATOM 839 C C . PHE A 1 108 ? 2.045 -4.068 24.608 1.00 98.31 108 PHE A C 1
ATOM 841 O O . PHE A 1 108 ? 2.909 -4.906 24.861 1.00 98.31 108 PHE A O 1
ATOM 848 N N . ILE A 1 109 ? 2.236 -3.110 23.691 1.00 98.06 109 ILE A N 1
ATOM 849 C CA . ILE A 1 109 ? 3.472 -2.977 22.897 1.00 98.06 109 ILE A CA 1
ATOM 850 C C . ILE A 1 109 ? 4.688 -2.744 23.799 1.00 98.06 109 ILE A C 1
ATOM 852 O O . ILE A 1 109 ? 5.751 -3.321 23.571 1.00 98.06 109 ILE A O 1
ATOM 856 N N . LEU A 1 110 ? 4.543 -1.901 24.823 1.00 98.12 110 LEU A N 1
ATOM 857 C CA . LEU A 1 110 ? 5.616 -1.571 25.762 1.00 98.12 110 LEU A CA 1
ATOM 85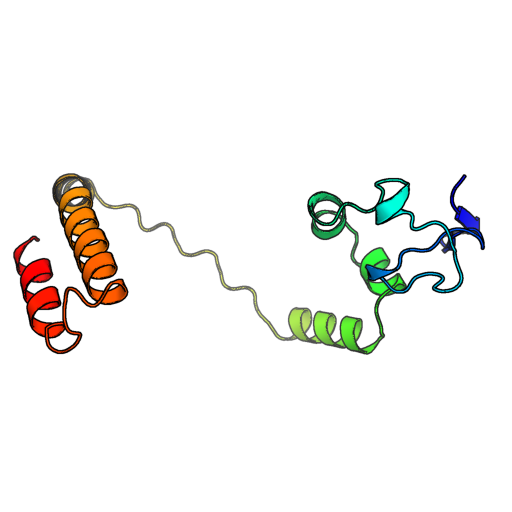8 C C . LEU A 1 110 ? 5.813 -2.632 26.856 1.00 98.12 110 LEU A C 1
ATOM 860 O O . LEU A 1 110 ? 6.730 -2.495 27.666 1.00 98.12 110 LEU A O 1
ATOM 864 N N . GLY A 1 111 ? 4.965 -3.664 26.911 1.00 97.19 111 GLY A N 1
ATOM 865 C CA . GLY A 1 111 ? 4.980 -4.680 27.967 1.00 97.19 111 GLY A CA 1
ATOM 866 C C . GLY A 1 111 ? 4.551 -4.156 29.343 1.00 97.19 111 GLY A C 1
ATOM 867 O O . GLY A 1 111 ? 4.846 -4.781 30.357 1.00 97.19 111 GLY A O 1
ATOM 868 N N . GLN A 1 112 ? 3.876 -3.005 29.395 1.00 97.88 112 GLN A N 1
ATOM 869 C CA . GLN A 1 112 ? 3.277 -2.449 30.616 1.00 97.88 112 GLN A CA 1
ATOM 870 C C . GLN A 1 112 ? 1.972 -3.166 30.980 1.00 97.88 112 GLN A C 1
ATOM 872 O O . GLN A 1 112 ? 1.576 -3.179 32.145 1.00 97.88 112 GLN A O 1
ATOM 877 N N . ARG A 1 113 ? 1.338 -3.794 29.986 1.00 97.69 113 ARG A N 1
ATOM 878 C CA . ARG A 1 113 ? 0.167 -4.652 30.135 1.00 97.69 113 ARG A CA 1
ATOM 879 C C . ARG A 1 113 ? 0.469 -6.037 29.574 1.00 97.69 113 ARG A C 1
ATOM 881 O O . ARG A 1 113 ? 0.988 -6.164 28.467 1.00 97.69 113 ARG A O 1
ATOM 888 N N . ASP A 1 114 ? 0.148 -7.071 30.342 1.00 97.50 114 ASP A N 1
ATOM 889 C CA . ASP A 1 114 ? 0.367 -8.463 29.942 1.00 97.50 114 ASP A CA 1
ATOM 890 C C . ASP A 1 114 ? -0.775 -8.952 29.040 1.00 97.50 114 ASP A C 1
ATOM 892 O O . ASP A 1 114 ? -1.943 -8.707 29.342 1.00 97.50 114 ASP A O 1
ATOM 896 N N . LEU A 1 115 ? -0.463 -9.676 27.957 1.00 96.69 115 LEU A N 1
ATOM 897 C CA . LEU A 1 115 ? -1.464 -10.196 27.012 1.00 96.69 115 LEU A CA 1
ATOM 898 C C . LEU A 1 115 ? -2.491 -11.146 27.650 1.00 96.69 115 LEU A C 1
ATOM 900 O O . LEU A 1 115 ? -3.596 -11.274 27.130 1.00 96.69 115 LEU A O 1
ATOM 904 N N . SER A 1 116 ? -2.194 -11.759 28.797 1.00 97.94 116 SER A N 1
ATOM 905 C CA . SER A 1 116 ? -3.186 -12.504 29.586 1.00 97.94 116 SER A CA 1
ATOM 906 C C . SER A 1 116 ? -4.361 -11.640 30.066 1.00 97.94 116 SER A C 1
ATOM 908 O O . SER A 1 116 ? -5.413 -12.175 30.403 1.00 97.94 116 SER A O 1
ATOM 910 N N . GLN A 1 117 ? -4.228 -10.309 30.061 1.00 97.62 117 GLN A N 1
ATOM 911 C CA . GLN A 1 117 ? -5.295 -9.365 30.407 1.00 97.62 117 GLN A CA 1
ATOM 912 C C . GLN A 1 117 ? -6.189 -8.976 29.219 1.00 97.62 117 GLN A C 1
ATOM 914 O O . GLN A 1 117 ? -7.015 -8.070 29.357 1.00 97.62 117 GLN A O 1
ATOM 919 N N . TRP A 1 118 ? -6.038 -9.628 28.064 1.00 96.81 118 TRP A N 1
ATOM 920 C CA . TRP A 1 118 ? -6.809 -9.342 26.852 1.00 96.81 118 TRP A CA 1
ATOM 921 C C . TRP A 1 118 ? -8.327 -9.417 27.070 1.00 96.81 118 TRP A C 1
ATOM 923 O O . TRP A 1 118 ? -9.044 -8.478 26.735 1.00 96.81 118 TRP A O 1
ATOM 933 N N . ASP A 1 119 ? -8.823 -10.467 27.723 1.00 98.00 119 ASP A N 1
ATOM 934 C CA . ASP A 1 119 ? -10.268 -10.629 27.947 1.00 98.00 119 ASP A CA 1
ATOM 935 C C . ASP A 1 119 ? -10.828 -9.561 28.902 1.00 98.00 119 ASP A C 1
ATOM 937 O O . ASP A 1 119 ? -11.950 -9.076 28.741 1.00 98.00 119 ASP A O 1
ATOM 941 N N . SER A 1 120 ? -10.018 -9.123 29.872 1.00 97.06 120 SER A N 1
ATOM 942 C CA . SER A 1 120 ? -10.375 -8.014 30.762 1.00 97.06 120 SER A CA 1
ATOM 943 C C . SER A 1 120 ? -10.382 -6.670 30.032 1.00 97.06 120 SER A C 1
ATOM 945 O O . SER A 1 120 ? -11.205 -5.818 30.360 1.00 97.06 120 SER A O 1
ATOM 947 N N . PHE A 1 121 ? -9.483 -6.470 29.064 1.00 96.44 121 PHE A N 1
ATOM 948 C CA . PHE A 1 121 ? -9.495 -5.306 28.178 1.00 96.44 121 PHE A CA 1
ATOM 949 C C . PHE A 1 121 ? -10.763 -5.281 27.316 1.00 96.44 121 PHE A C 1
ATOM 951 O O . PHE A 1 121 ? -11.435 -4.254 27.277 1.00 96.44 121 PHE A O 1
ATOM 958 N N . LEU A 1 122 ? -11.136 -6.411 26.707 1.00 96.75 122 LEU A N 1
ATOM 959 C CA . LEU A 1 122 ? -12.380 -6.519 25.939 1.00 96.75 122 LEU A CA 1
ATOM 960 C C . LEU A 1 122 ? -13.608 -6.213 26.804 1.00 96.75 122 LEU A C 1
ATOM 962 O O . LEU A 1 122 ? -14.424 -5.381 26.424 1.00 96.75 122 LEU A O 1
ATOM 966 N N . SER A 1 123 ? -13.676 -6.783 28.010 1.00 96.88 123 SER A N 1
ATOM 967 C CA . SER A 1 123 ? -14.773 -6.513 28.955 1.00 96.88 123 SER A CA 1
ATOM 968 C C . SER A 1 123 ? -14.850 -5.031 29.361 1.00 96.88 123 SER A C 1
ATOM 970 O O . SER A 1 123 ? -15.933 -4.500 29.591 1.00 96.88 123 SER A O 1
ATOM 972 N N . GLN A 1 124 ? -13.704 -4.343 29.463 1.00 94.25 124 GLN A N 1
ATOM 973 C CA . GLN A 1 124 ? -13.662 -2.897 29.708 1.00 94.25 124 GLN A CA 1
ATOM 974 C C . GLN A 1 124 ? -14.239 -2.103 28.537 1.00 94.25 124 GLN A C 1
ATOM 976 O O . GLN A 1 124 ? -14.982 -1.159 28.782 1.00 94.25 124 GLN A O 1
ATOM 981 N N . LEU A 1 125 ? -13.901 -2.468 27.297 1.00 95.25 125 LEU A N 1
ATOM 982 C CA . LEU A 1 125 ? -14.424 -1.798 26.106 1.00 95.25 125 LEU A CA 1
ATOM 983 C C . LEU A 1 125 ? -15.931 -2.012 25.947 1.00 95.25 125 LEU A C 1
ATOM 985 O O . LEU A 1 125 ? -16.644 -1.047 25.707 1.00 95.25 125 LEU A O 1
ATOM 989 N N . GLU A 1 126 ? -16.424 -3.236 26.152 1.00 94.06 126 GLU A N 1
ATOM 990 C CA . GLU A 1 126 ? -17.864 -3.542 26.125 1.00 94.06 126 GLU A CA 1
ATOM 991 C C . GLU A 1 126 ? -18.648 -2.736 27.173 1.00 94.06 126 GLU A C 1
ATOM 993 O O . GLU A 1 126 ? -19.789 -2.350 26.949 1.00 94.06 126 GLU A O 1
ATOM 998 N N . GLY A 1 127 ? -18.034 -2.438 28.322 1.00 92.69 127 GLY A N 1
ATOM 999 C CA . GLY A 1 127 ? -18.641 -1.594 29.352 1.00 92.69 127 GLY A CA 1
ATOM 1000 C C . GLY A 1 127 ? -18.669 -0.096 29.026 1.00 92.69 127 GLY A C 1
ATOM 1001 O O . GLY A 1 127 ? -19.331 0.657 29.742 1.00 92.69 127 GLY A O 1
ATOM 1002 N N . GLN A 1 128 ? -17.945 0.356 27.998 1.00 89.38 128 GLN A N 1
ATOM 1003 C CA . GLN A 1 128 ? -17.881 1.765 27.598 1.00 89.38 128 GLN A CA 1
ATOM 1004 C C . GLN A 1 128 ? -18.962 2.160 26.583 1.00 89.38 128 GLN A C 1
ATOM 1006 O O . GLN A 1 128 ? -19.152 3.360 26.381 1.00 89.38 128 GLN A O 1
ATOM 1011 N N . GLY A 1 129 ? -19.679 1.204 25.980 1.00 75.88 129 GLY A N 1
ATOM 1012 C CA . GLY A 1 129 ? -20.741 1.479 25.008 1.00 75.88 129 GLY A CA 1
ATOM 1013 C C . GLY A 1 129 ? -21.283 0.242 24.316 1.00 75.88 129 GLY A C 1
ATOM 1014 O O . GLY A 1 129 ? -20.472 -0.454 23.670 1.00 75.88 129 GLY A O 1
#

Secondary structure (DSSP, 8-state):
--EEEETTEEEE-TTEEBGGGTBSTT-SEETTTTT--S-HHHHHHH--HHHHHHHS-HHHHHHHHHHHHHPPPPPPPPP----HHHHHHHHHHHHHHHHHHHHHHHHHHTTSS-GGGHHHHHHHHHTT-